Protein AF-A0A945XCT9-F1 (afdb_monomer_lite)

Secondary structure (DSSP, 8-state):
-HHHHHHHHHHHTT--EEEE-TTS-EEEE-HHHHHHHHHHHHH----SS--TT-S--SSTTSS-SSPPPTT---HHHHHHHHHTT--GGGS-----TTGGGGGT-GGGGGG----HHHHHHHHHHT-

Radius of gyration: 21.4 Å; chains: 1; bounding box: 50×25×53 Å

Foldseek 3Di:
DVVVVVLVVCVVVQQVDWDAFPVRDTDGHHPVLVVVLVVQQVPQADPQDPDLQHQADPDPVRGPPDGRGSPHGRLVVLCVCVVVPHDPVVGDDDDDPCRVCCVVDPCCPPNDDDDPVVVVVVVVVVD

pLDDT: mean 90.05, std 8.36, range [52.72, 98.0]

Structure (mmCIF, N/CA/C/O backbone):
data_AF-A0A945XCT9-F1
#
_entry.id   AF-A0A945XCT9-F1
#
loop_
_atom_site.group_PDB
_atom_site.id
_atom_site.type_symbol
_atom_site.label_atom_id
_atom_site.label_alt_id
_atom_site.label_comp_id
_atom_site.label_asym_id
_atom_site.label_entity_id
_atom_site.label_seq_id
_atom_site.pdbx_PDB_ins_code
_atom_site.Cartn_x
_atom_site.Cartn_y
_atom_site.Cartn_z
_atom_site.occupancy
_atom_site.B_iso_or_equiv
_atom_site.auth_seq_id
_atom_site.auth_comp_id
_atom_site.auth_asym_id
_atom_site.auth_atom_id
_atom_site.pdbx_PDB_model_num
ATOM 1 N N . ALA A 1 1 ? -29.061 7.493 21.957 1.00 63.22 1 ALA A N 1
ATOM 2 C CA . ALA A 1 1 ? -29.932 6.297 22.054 1.00 63.22 1 ALA A CA 1
ATOM 3 C C . ALA A 1 1 ? -29.863 5.445 20.784 1.00 63.22 1 ALA A C 1
ATOM 5 O O . ALA A 1 1 ? -29.757 4.234 20.910 1.00 63.22 1 ALA A O 1
ATOM 6 N N . SER A 1 2 ? -29.840 6.056 19.590 1.00 85.00 2 SER A N 1
ATOM 7 C CA . SER A 1 2 ? -29.600 5.384 18.297 1.00 85.00 2 SER A CA 1
ATOM 8 C C . SER A 1 2 ? -28.263 4.639 18.225 1.00 85.00 2 SER A C 1
ATOM 10 O O . SER A 1 2 ? -28.222 3.484 17.817 1.00 85.00 2 SER A O 1
ATOM 12 N N . ASP A 1 3 ? -27.182 5.277 18.675 1.00 88.06 3 ASP A N 1
ATOM 13 C CA . ASP A 1 3 ? -25.821 4.763 18.458 1.00 88.06 3 ASP A CA 1
ATOM 14 C C . ASP A 1 3 ? -25.548 3.492 19.260 1.00 88.06 3 ASP A C 1
ATOM 16 O O . ASP A 1 3 ? -24.817 2.614 18.815 1.00 88.06 3 ASP A O 1
ATOM 20 N N . LYS A 1 4 ? -26.207 3.355 20.417 1.00 91.69 4 LYS A N 1
ATOM 21 C CA . LYS A 1 4 ? -26.168 2.137 21.226 1.00 91.69 4 LYS A CA 1
ATOM 22 C C . LYS A 1 4 ? -26.788 0.957 20.474 1.00 91.69 4 LYS A C 1
ATOM 24 O O . LYS A 1 4 ? -26.164 -0.092 20.403 1.00 91.69 4 LYS A O 1
ATOM 29 N N . ALA A 1 5 ? -27.975 1.140 19.895 1.00 94.56 5 ALA A N 1
ATOM 30 C CA . ALA A 1 5 ? -28.653 0.077 19.155 1.00 94.56 5 ALA A CA 1
ATOM 31 C C . ALA A 1 5 ? -27.853 -0.351 17.912 1.00 94.56 5 ALA A C 1
ATOM 33 O O . ALA A 1 5 ? -27.783 -1.535 17.593 1.00 94.56 5 ALA A O 1
ATOM 34 N N . LEU A 1 6 ? -27.205 0.605 17.235 1.00 92.44 6 LEU A N 1
ATOM 35 C CA . LEU A 1 6 ? -26.290 0.310 16.131 1.00 92.44 6 LEU A CA 1
ATOM 36 C C . LEU A 1 6 ? -25.070 -0.485 16.611 1.00 92.44 6 LEU A C 1
ATOM 38 O O . LEU A 1 6 ? -24.748 -1.507 16.016 1.00 92.44 6 LEU A O 1
ATOM 42 N N . ALA A 1 7 ? -24.419 -0.057 17.695 1.00 92.75 7 ALA A N 1
ATOM 43 C CA . ALA A 1 7 ? -23.275 -0.768 18.263 1.00 92.75 7 ALA A CA 1
ATOM 44 C C . ALA A 1 7 ? -23.638 -2.200 18.695 1.00 92.75 7 ALA A C 1
ATOM 46 O O . ALA A 1 7 ? -22.918 -3.137 18.370 1.00 92.75 7 ALA A O 1
ATOM 47 N N . GLU A 1 8 ? -24.776 -2.390 19.367 1.00 94.75 8 GLU A N 1
ATOM 48 C CA . GLU A 1 8 ? -25.267 -3.717 19.768 1.00 94.75 8 GLU A CA 1
ATOM 49 C C . GLU A 1 8 ? -25.515 -4.625 18.557 1.00 94.75 8 GLU A C 1
ATOM 51 O O . GLU A 1 8 ? -25.183 -5.811 18.602 1.00 94.75 8 GLU A O 1
ATOM 56 N N . LYS A 1 9 ? -26.025 -4.066 17.451 1.00 95.69 9 LYS A N 1
ATOM 57 C CA . LYS A 1 9 ? -26.180 -4.799 16.193 1.00 95.69 9 LYS A CA 1
ATOM 58 C C . LYS A 1 9 ? -24.827 -5.264 15.642 1.00 95.69 9 LYS A C 1
ATOM 60 O O . LYS A 1 9 ? -24.671 -6.456 15.399 1.00 95.69 9 LYS A O 1
ATOM 65 N N . TRP A 1 10 ? -23.841 -4.375 15.509 1.00 95.44 10 TRP A N 1
ATOM 66 C CA . TRP A 1 10 ? -22.501 -4.740 15.024 1.00 95.44 10 TRP A CA 1
ATOM 67 C C . TRP A 1 10 ? -21.839 -5.817 15.893 1.00 95.44 10 TRP A C 1
ATOM 69 O O . TRP A 1 10 ? -21.272 -6.777 15.375 1.00 95.44 10 TRP A O 1
ATOM 79 N N . VAL A 1 11 ? -21.979 -5.709 17.217 1.00 95.38 11 VAL A N 1
ATOM 80 C CA . VAL A 1 11 ? -21.471 -6.719 18.155 1.00 95.38 11 VAL A CA 1
ATOM 81 C C . VAL A 1 11 ? -22.164 -8.068 17.943 1.00 95.38 11 VAL A C 1
ATOM 83 O O . VAL A 1 11 ? -21.489 -9.096 17.938 1.00 95.38 11 VAL A O 1
ATOM 86 N N . SER A 1 12 ? -23.484 -8.086 17.712 1.00 96.06 12 SER A N 1
ATOM 87 C CA . SER A 1 12 ? -24.223 -9.325 17.417 1.00 96.06 12 SER A CA 1
ATOM 88 C C . SER A 1 12 ? -23.817 -9.988 16.094 1.00 96.06 12 SER A C 1
ATOM 90 O O . SER A 1 12 ? -23.942 -11.202 15.958 1.00 96.06 12 SER A O 1
ATOM 92 N N . GLU A 1 13 ? -23.281 -9.211 15.151 1.00 96.69 13 GLU A N 1
ATOM 93 C CA . GLU A 1 13 ? -22.756 -9.679 13.861 1.00 96.69 13 GLU A CA 1
ATOM 94 C C . GLU A 1 13 ? -21.285 -10.146 13.944 1.00 96.69 13 GLU A C 1
ATOM 96 O O . GLU A 1 13 ? -20.724 -10.599 12.949 1.00 96.69 13 GLU A O 1
ATOM 101 N N . GLY A 1 14 ? -20.656 -10.084 15.126 1.00 95.88 14 GLY A N 1
ATOM 102 C CA . GLY A 1 14 ? -19.280 -10.544 15.361 1.00 95.88 14 GLY A CA 1
ATOM 103 C C . GLY A 1 14 ? -18.210 -9.448 15.303 1.00 95.88 14 GLY A C 1
ATOM 104 O O . GLY A 1 14 ? -17.021 -9.744 15.447 1.00 95.88 1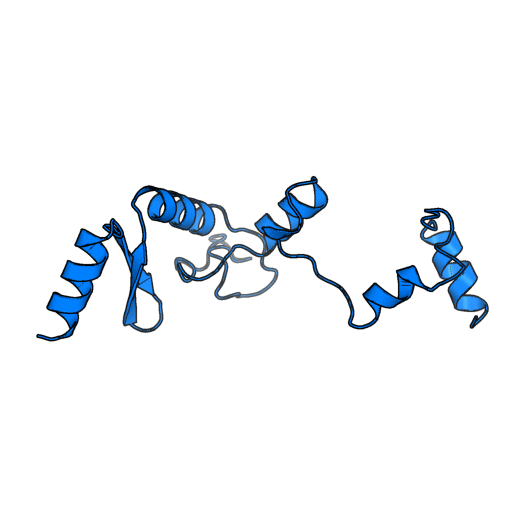4 GLY A O 1
ATOM 105 N N . TYR A 1 15 ? -18.603 -8.181 15.148 1.00 97.44 15 TYR A N 1
ATOM 106 C CA . TYR A 1 15 ? -17.702 -7.029 15.212 1.00 97.44 15 TYR A CA 1
ATOM 107 C C . TYR A 1 15 ? -17.597 -6.518 16.653 1.00 97.44 15 TYR A C 1
ATOM 109 O O . TYR A 1 15 ? -18.212 -5.527 17.046 1.00 97.44 15 TYR A O 1
ATOM 117 N N . THR A 1 16 ? -16.865 -7.262 17.476 1.00 96.44 16 THR A N 1
ATOM 118 C CA . THR A 1 16 ? -16.823 -7.074 18.933 1.00 96.44 16 THR A CA 1
ATOM 119 C C . THR A 1 16 ? -15.894 -5.954 19.392 1.00 96.44 16 THR A C 1
ATOM 121 O O . THR A 1 16 ? -16.080 -5.422 20.487 1.00 96.44 16 THR A O 1
ATOM 124 N N . ASP A 1 17 ? -14.904 -5.588 18.578 1.00 97.06 17 ASP A N 1
ATOM 125 C CA . ASP A 1 17 ? -13.818 -4.700 18.983 1.00 97.06 17 ASP A CA 1
ATOM 126 C C . ASP A 1 17 ? -14.012 -3.298 18.401 1.00 97.06 17 ASP A C 1
ATOM 128 O O . ASP A 1 17 ? -14.022 -3.109 17.185 1.00 97.06 17 ASP A O 1
ATOM 132 N N . GLY A 1 18 ? -14.133 -2.301 19.282 1.00 95.69 18 GLY A N 1
ATOM 133 C CA . GLY A 1 18 ? -14.254 -0.893 18.909 1.00 95.69 18 GLY A CA 1
ATOM 134 C C . GLY A 1 18 ? -12.900 -0.180 18.859 1.00 95.69 18 GLY A C 1
ATOM 135 O O . GLY A 1 18 ? -12.257 -0.004 19.896 1.00 95.69 18 GLY A O 1
ATOM 136 N N . LEU A 1 19 ? -12.487 0.300 17.685 1.00 95.12 19 LEU A N 1
ATOM 137 C CA . LEU A 1 19 ? -11.266 1.091 17.497 1.00 95.12 19 LEU A CA 1
ATOM 138 C C . LEU A 1 19 ? -11.607 2.570 17.287 1.00 95.12 19 LEU A C 1
ATOM 140 O O . LEU A 1 19 ? -12.428 2.916 16.438 1.00 95.12 19 LEU A O 1
ATOM 144 N N . ARG A 1 20 ? -10.970 3.457 18.059 1.00 93.44 20 ARG A N 1
ATOM 145 C CA . ARG A 1 20 ? -11.169 4.912 17.948 1.00 93.44 20 ARG A CA 1
ATOM 146 C C . ARG A 1 20 ? -10.403 5.474 16.756 1.00 93.44 20 ARG A C 1
ATOM 148 O O . ARG A 1 20 ? -9.223 5.171 16.595 1.00 93.44 20 ARG A O 1
ATOM 155 N N . THR A 1 21 ? -11.051 6.336 15.982 1.00 91.88 21 THR A N 1
ATOM 156 C CA . THR A 1 21 ? -10.419 7.075 14.883 1.00 91.88 21 THR A CA 1
ATOM 157 C C . THR A 1 21 ? -10.036 8.497 15.324 1.00 91.88 21 THR A C 1
ATOM 159 O O . THR A 1 21 ? -10.569 8.998 16.321 1.00 91.88 21 THR A O 1
ATOM 162 N N . PRO A 1 22 ? -9.147 9.186 14.585 1.00 87.75 22 PRO A N 1
ATOM 163 C CA . PRO A 1 22 ? -8.828 10.598 14.812 1.00 87.75 22 PRO A CA 1
ATOM 164 C C . PRO A 1 22 ? -10.040 11.541 14.711 1.00 87.75 22 PRO A C 1
ATOM 166 O O . PRO A 1 22 ? -10.070 12.569 15.383 1.00 87.75 22 PRO A O 1
ATOM 169 N N . ASP A 1 23 ? -11.071 11.167 13.949 1.00 88.81 23 ASP A N 1
ATOM 170 C CA . ASP A 1 23 ? -12.270 11.987 13.704 1.00 88.81 23 ASP A CA 1
ATOM 171 C C . ASP A 1 23 ? -13.302 11.923 14.846 1.00 88.81 23 ASP A C 1
ATOM 173 O O . ASP A 1 23 ? -14.474 12.234 14.655 1.00 88.81 23 ASP A O 1
ATOM 177 N N . SER A 1 24 ? -12.898 11.485 16.044 1.00 90.00 24 SER A N 1
ATOM 178 C CA . SER A 1 24 ? -13.799 11.258 17.188 1.00 90.00 24 SER A CA 1
ATOM 179 C C . SER A 1 24 ? -14.923 10.249 16.901 1.00 90.00 24 SER A C 1
ATOM 181 O O . SER A 1 24 ? -15.990 10.306 17.511 1.00 90.00 24 SER A O 1
ATOM 183 N N . THR A 1 25 ? -14.676 9.296 15.995 1.00 92.12 25 THR A N 1
ATOM 184 C CA . THR A 1 25 ? -15.593 8.184 15.692 1.00 92.12 25 THR A CA 1
ATOM 185 C C . THR A 1 25 ? -15.013 6.843 16.149 1.00 92.12 25 THR A C 1
ATOM 187 O O . THR A 1 25 ? -13.857 6.759 16.573 1.00 92.12 25 THR A O 1
ATOM 190 N N . VAL A 1 26 ? -15.822 5.785 16.083 1.00 93.50 26 VAL A N 1
ATOM 191 C CA . VAL A 1 26 ? -15.416 4.410 16.398 1.00 93.50 26 VAL A CA 1
ATOM 192 C C . VAL A 1 26 ? -15.791 3.505 15.232 1.00 93.50 26 VAL A C 1
ATOM 194 O O . VAL A 1 26 ? -16.911 3.585 14.732 1.00 93.50 26 VAL A O 1
ATOM 197 N N . ILE A 1 27 ? -14.867 2.637 14.827 1.00 95.25 27 ILE A N 1
ATOM 198 C CA . ILE A 1 27 ? -15.150 1.514 13.929 1.00 95.25 27 ILE A CA 1
ATOM 199 C C . ILE A 1 27 ? -15.260 0.227 14.746 1.00 95.25 27 ILE A C 1
ATOM 201 O O . ILE A 1 27 ? -14.545 0.072 15.735 1.00 95.25 27 ILE A O 1
ATOM 205 N N . PHE A 1 28 ? -16.133 -0.687 14.329 1.00 96.69 28 PHE A N 1
ATOM 206 C CA . PHE A 1 28 ? -16.265 -2.013 14.928 1.00 96.69 28 PHE A CA 1
ATOM 207 C C . PHE A 1 28 ? -15.678 -3.054 13.979 1.00 96.69 28 PHE A C 1
ATOM 209 O O . PHE A 1 28 ? -16.015 -3.078 12.797 1.00 96.69 28 PHE A O 1
ATOM 216 N N . VAL A 1 29 ? -14.787 -3.896 14.493 1.00 97.50 29 VAL A N 1
ATOM 217 C CA . VAL A 1 29 ? -14.108 -4.956 13.738 1.00 97.50 29 VAL A CA 1
ATOM 218 C C . VAL A 1 29 ? -14.144 -6.273 14.516 1.00 97.50 29 VAL A C 1
ATOM 220 O O . VAL A 1 29 ? -14.478 -6.298 15.702 1.00 97.50 29 VAL A O 1
ATOM 223 N N . SER A 1 30 ? -13.814 -7.386 13.858 1.00 98.00 30 SER A N 1
ATOM 224 C CA . SER A 1 30 ? -13.617 -8.655 14.564 1.00 98.00 30 SER A CA 1
ATOM 225 C C . SER A 1 30 ? -12.379 -8.583 15.466 1.00 98.00 30 SER A C 1
ATOM 227 O O . SER A 1 30 ? -11.443 -7.823 15.203 1.00 98.00 30 SER A O 1
ATOM 229 N N . ALA A 1 31 ? -12.332 -9.419 16.50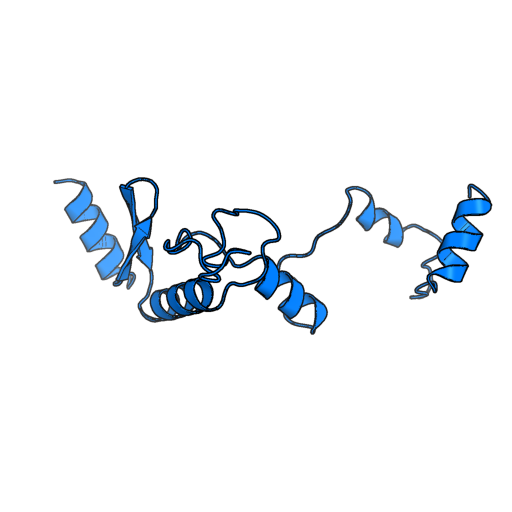3 1.00 96.94 31 ALA A N 1
ATOM 230 C CA . ALA A 1 31 ? -11.170 -9.503 17.391 1.00 96.94 31 ALA A CA 1
ATOM 231 C C . ALA A 1 31 ? -9.869 -9.882 16.653 1.00 96.94 31 ALA A C 1
ATOM 233 O O . ALA A 1 31 ? -8.780 -9.452 17.033 1.00 96.94 31 ALA A O 1
ATOM 234 N N . GLU A 1 32 ? -9.963 -10.681 15.587 1.00 97.44 32 GLU A N 1
ATOM 235 C CA . GLU A 1 32 ? -8.821 -11.022 14.735 1.00 97.44 32 GLU A CA 1
ATOM 236 C C . GLU A 1 32 ? -8.313 -9.794 13.972 1.00 97.44 32 GLU A C 1
ATOM 238 O O . GLU A 1 32 ? -7.135 -9.447 14.071 1.00 97.44 32 GLU A O 1
ATOM 243 N N . LYS A 1 33 ? -9.220 -9.065 13.311 1.00 96.31 33 LYS A N 1
ATOM 244 C CA . LYS A 1 33 ? -8.863 -7.867 12.548 1.00 96.31 33 LYS A CA 1
ATOM 245 C C . LYS A 1 33 ? -8.347 -6.740 13.443 1.00 96.31 33 LYS A C 1
ATOM 247 O O . LYS A 1 33 ? -7.441 -6.013 13.060 1.00 96.31 33 LYS A O 1
ATOM 252 N N . SER A 1 34 ? -8.872 -6.623 14.661 1.00 96.50 34 SER A N 1
ATOM 253 C CA . SER A 1 34 ? -8.376 -5.698 15.688 1.00 96.50 34 SER A CA 1
ATOM 254 C C . SER A 1 34 ? -6.895 -5.930 16.005 1.00 96.50 34 SER A C 1
ATOM 256 O O . SER A 1 34 ? -6.113 -4.978 16.041 1.00 96.50 34 SER A O 1
ATOM 258 N N . LYS A 1 35 ? -6.482 -7.195 16.176 1.00 96.31 35 LYS A N 1
ATOM 259 C CA . LYS A 1 35 ? -5.075 -7.555 16.418 1.00 96.31 35 LYS A CA 1
ATOM 260 C C . LYS A 1 35 ? -4.195 -7.247 15.212 1.00 96.31 35 LYS A C 1
ATOM 262 O O . LYS A 1 35 ? -3.100 -6.722 15.394 1.00 96.31 35 LYS A O 1
ATOM 267 N N . GLU A 1 36 ? -4.678 -7.548 14.010 1.00 94.38 36 GLU A N 1
ATOM 268 C CA . GLU A 1 36 ? -3.983 -7.226 12.761 1.00 94.38 36 GLU A CA 1
ATOM 269 C C . GLU A 1 36 ? -3.754 -5.712 12.627 1.00 94.38 36 GLU A C 1
ATOM 271 O O . GLU A 1 36 ? -2.616 -5.280 12.476 1.00 94.38 36 GLU A O 1
ATOM 276 N N . ILE A 1 37 ? -4.801 -4.894 12.801 1.00 94.06 37 ILE A N 1
ATOM 277 C CA . ILE A 1 37 ? -4.711 -3.427 12.723 1.00 94.06 37 ILE A CA 1
ATOM 278 C C . ILE A 1 37 ? -3.725 -2.880 13.756 1.00 94.06 37 ILE A C 1
ATOM 280 O O . ILE A 1 37 ? -2.906 -2.021 13.439 1.00 94.06 37 ILE A O 1
ATOM 284 N N . GLN A 1 38 ? -3.782 -3.360 15.000 1.00 92.25 38 GLN A N 1
ATOM 285 C CA . GLN A 1 38 ? -2.871 -2.898 16.050 1.00 92.25 38 GLN A CA 1
ATOM 286 C C . GLN A 1 38 ? -1.417 -3.266 15.749 1.00 92.25 38 GLN A C 1
ATOM 288 O O . GLN A 1 38 ? -0.526 -2.451 15.987 1.00 92.25 38 GLN A O 1
ATOM 293 N N . LYS A 1 39 ? -1.179 -4.467 15.207 1.00 91.25 39 LYS A N 1
ATOM 294 C CA . LYS A 1 39 ? 0.147 -4.891 14.758 1.00 91.25 39 LYS A CA 1
ATOM 295 C C . LYS A 1 39 ? 0.651 -3.987 13.635 1.00 91.25 39 LYS A C 1
ATOM 297 O O . LYS A 1 39 ? 1.743 -3.445 13.752 1.00 91.25 39 LYS A O 1
ATOM 302 N N . ASP A 1 40 ? -0.166 -3.742 12.618 1.00 90.12 40 ASP A N 1
ATOM 303 C CA . ASP A 1 40 ? 0.198 -2.881 11.492 1.00 90.12 40 ASP A CA 1
ATOM 304 C C . ASP A 1 40 ? 0.461 -1.434 11.932 1.00 90.12 40 ASP A C 1
ATOM 306 O O . ASP A 1 40 ? 1.437 -0.824 11.507 1.00 90.12 40 ASP A O 1
ATOM 310 N N . GLN A 1 41 ? -0.346 -0.888 12.845 1.00 88.38 41 GLN A N 1
ATOM 311 C CA . GLN A 1 41 ? -0.121 0.438 13.430 1.00 88.38 41 GLN A CA 1
ATOM 312 C C . GLN A 1 41 ? 1.198 0.542 14.197 1.00 88.38 41 GLN A C 1
ATOM 314 O O . GLN A 1 41 ? 1.775 1.629 14.258 1.00 88.38 41 GLN A O 1
ATOM 319 N N . SER A 1 42 ? 1.633 -0.543 14.842 1.00 85.81 42 SER A N 1
ATOM 320 C CA . SER A 1 42 ? 2.891 -0.611 15.588 1.00 85.81 42 SER A CA 1
ATOM 321 C C . SER A 1 42 ? 4.093 -0.794 14.669 1.00 85.81 42 SER A C 1
ATOM 323 O O . SER A 1 42 ? 5.095 -0.108 14.857 1.00 85.81 42 SER A O 1
ATOM 325 N N . ASP A 1 43 ? 3.966 -1.663 13.670 1.00 84.94 43 ASP A N 1
ATOM 326 C CA . ASP A 1 43 ? 5.052 -2.060 12.775 1.00 84.94 43 ASP A CA 1
ATOM 327 C C . ASP A 1 43 ? 5.224 -1.095 11.588 1.00 84.94 43 ASP A C 1
ATOM 329 O O . ASP A 1 43 ? 6.197 -1.204 10.843 1.00 84.94 43 ASP A O 1
ATOM 333 N N . CYS A 1 44 ? 4.301 -0.143 11.384 1.00 82.38 44 CYS A N 1
ATOM 334 C CA . CYS A 1 44 ? 4.362 0.753 10.235 1.00 82.38 44 CYS A CA 1
ATOM 335 C C . CYS A 1 44 ? 5.473 1.802 10.328 1.00 82.38 44 CYS A C 1
ATOM 337 O O . CYS A 1 44 ? 5.327 2.854 10.960 1.00 82.38 44 CYS A O 1
ATOM 339 N N . MET A 1 45 ? 6.537 1.560 9.573 1.00 76.56 45 MET A N 1
ATOM 340 C CA . MET A 1 45 ? 7.702 2.428 9.462 1.00 76.56 45 MET A CA 1
ATOM 341 C C . MET A 1 45 ? 7.690 3.227 8.143 1.00 76.56 45 MET A C 1
ATOM 343 O O . MET A 1 45 ? 6.836 3.045 7.275 1.00 76.56 45 MET A O 1
ATOM 347 N N . GLY A 1 46 ? 8.644 4.150 7.993 1.00 69.50 46 GLY A N 1
ATOM 348 C CA . GLY A 1 46 ? 9.165 4.533 6.674 1.00 69.50 46 GLY A CA 1
ATOM 349 C C . GLY A 1 46 ? 8.361 5.509 5.817 1.00 69.50 46 GLY A C 1
ATOM 350 O O . GLY A 1 46 ? 8.716 5.695 4.653 1.00 69.50 46 GLY A O 1
ATOM 351 N N . CYS A 1 47 ? 7.342 6.198 6.341 1.00 67.50 47 CYS A N 1
ATOM 352 C CA . CYS A 1 47 ? 6.823 7.346 5.599 1.00 67.50 47 CYS A CA 1
ATOM 353 C C . CYS A 1 47 ? 7.818 8.518 5.695 1.00 67.50 47 CYS A C 1
ATOM 355 O O . CYS A 1 47 ? 8.101 9.018 6.782 1.00 67.50 47 CYS A O 1
ATOM 357 N N . LEU A 1 48 ? 8.375 8.930 4.549 1.00 57.06 48 LEU A N 1
ATOM 358 C CA . LEU A 1 48 ? 9.476 9.905 4.432 1.00 57.06 48 LEU A CA 1
ATOM 359 C C . LEU A 1 48 ? 9.131 11.325 4.923 1.00 57.06 48 LEU A C 1
ATOM 361 O O . LEU A 1 48 ? 10.009 12.175 5.041 1.00 57.06 48 LEU A O 1
ATOM 365 N N . SER A 1 49 ? 7.868 11.599 5.225 1.00 52.72 49 SER A N 1
ATOM 366 C CA . SER A 1 49 ? 7.407 12.843 5.839 1.00 52.72 49 SER A CA 1
ATOM 367 C C . SER A 1 49 ? 6.225 12.539 6.756 1.00 52.72 49 SER A C 1
ATOM 369 O O . SER A 1 49 ? 5.677 11.446 6.671 1.00 52.72 49 SER A O 1
ATOM 371 N N . GLN A 1 50 ? 5.878 13.478 7.648 1.00 60.38 50 GLN A N 1
ATOM 372 C CA . GLN A 1 50 ? 4.858 13.426 8.718 1.00 60.38 50 GLN A CA 1
ATOM 373 C C . GLN A 1 50 ? 3.472 12.914 8.274 1.00 60.38 50 GLN A C 1
ATOM 375 O O . GLN A 1 50 ? 2.472 13.635 8.258 1.00 60.38 50 GLN A O 1
ATOM 380 N N . CYS A 1 51 ? 3.407 11.655 7.888 1.00 69.31 51 CYS A N 1
ATOM 381 C CA . CYS A 1 51 ? 2.242 11.057 7.300 1.00 69.31 51 CYS A CA 1
ATOM 382 C C . CYS A 1 51 ? 1.303 10.616 8.409 1.00 69.31 51 CYS A C 1
ATOM 384 O O . CYS A 1 51 ? 1.725 10.010 9.392 1.00 69.31 51 CYS A O 1
ATOM 386 N N . GLN A 1 52 ? 0.012 10.868 8.218 1.00 75.31 52 GLN A N 1
ATOM 387 C CA . GLN A 1 52 ? -1.034 10.422 9.142 1.00 75.31 52 GLN A CA 1
ATOM 388 C C . GLN A 1 52 ? -1.142 8.885 9.221 1.00 75.31 52 GLN A C 1
ATOM 390 O O . GLN A 1 52 ? -1.852 8.361 10.076 1.00 75.31 52 GLN A O 1
ATOM 395 N N . PHE A 1 53 ? -0.433 8.166 8.344 1.00 78.62 53 PHE A N 1
ATOM 396 C CA . PHE A 1 53 ? -0.454 6.710 8.230 1.00 78.62 53 PHE A CA 1
ATOM 397 C C . PHE A 1 53 ? 0.713 6.010 8.946 1.00 78.62 53 PHE A C 1
ATOM 399 O O . PHE A 1 53 ? 0.798 4.790 8.886 1.00 78.62 53 PHE A O 1
ATOM 406 N N . SER A 1 54 ? 1.618 6.736 9.617 1.00 81.00 54 SER A N 1
ATOM 407 C CA . SER A 1 54 ? 2.760 6.126 10.316 1.00 81.00 54 SER A CA 1
ATOM 408 C C . SER A 1 54 ? 2.940 6.663 11.737 1.00 81.00 54 SER A C 1
ATOM 410 O O . SER A 1 54 ? 2.698 7.835 12.033 1.00 81.00 54 SER A O 1
ATOM 412 N N . ASN A 1 55 ? 3.360 5.771 12.637 1.00 83.19 55 ASN A N 1
ATOM 413 C CA . ASN A 1 55 ? 3.763 6.122 13.997 1.00 83.19 55 ASN A CA 1
ATOM 414 C C . ASN A 1 55 ? 5.233 6.587 14.063 1.00 83.19 55 ASN A C 1
ATOM 416 O O . ASN A 1 55 ? 5.683 7.036 15.121 1.00 83.19 55 ASN A O 1
ATOM 420 N N . TRP A 1 56 ? 5.969 6.476 12.953 1.00 84.19 56 TRP A N 1
ATOM 421 C CA . TRP A 1 56 ? 7.394 6.747 12.848 1.00 84.19 56 TRP A CA 1
ATOM 422 C C . TRP A 1 56 ? 7.654 8.175 12.370 1.00 84.19 56 TRP A C 1
ATOM 424 O O . TRP A 1 56 ? 6.915 8.731 11.556 1.00 84.19 56 TRP A O 1
ATOM 434 N N . ALA A 1 57 ? 8.732 8.775 12.868 1.00 82.75 57 ALA A N 1
ATOM 435 C CA . ALA A 1 57 ? 9.212 10.072 12.411 1.00 82.75 57 ALA A CA 1
ATOM 436 C C . ALA A 1 57 ? 10.740 10.128 12.459 1.00 82.75 57 ALA A C 1
ATOM 438 O O . ALA A 1 57 ? 11.354 9.575 13.369 1.00 82.75 57 ALA A O 1
ATOM 439 N N . GLN A 1 58 ? 11.351 10.869 11.532 1.00 83.00 58 GLN A N 1
ATOM 440 C CA . GLN A 1 58 ? 12.787 11.152 11.552 1.00 83.00 58 GLN A CA 1
ATOM 441 C C . GLN A 1 58 ? 13.113 12.250 12.586 1.00 83.00 58 GLN A C 1
ATOM 443 O O . GLN A 1 58 ? 13.392 13.395 12.241 1.00 83.00 58 GLN A O 1
ATOM 448 N N . ASN A 1 59 ? 13.025 11.911 13.871 1.00 84.06 59 ASN A N 1
ATOM 449 C CA . ASN A 1 59 ? 13.396 12.762 15.005 1.00 84.06 59 ASN A CA 1
ATOM 450 C C . ASN A 1 59 ? 14.173 11.945 16.056 1.00 84.06 59 ASN A C 1
ATOM 452 O O . ASN A 1 59 ? 14.328 10.734 15.907 1.00 84.06 59 ASN A O 1
ATOM 456 N N . GLU A 1 60 ? 14.646 12.590 17.126 1.00 88.12 60 GLU A N 1
ATOM 457 C CA . GLU A 1 60 ? 15.413 11.923 18.197 1.00 88.12 60 GLU A CA 1
ATOM 458 C C . GLU A 1 60 ? 14.652 10.769 18.871 1.00 88.12 60 GLU A C 1
ATOM 460 O O . GLU A 1 60 ? 15.266 9.813 19.335 1.00 88.12 60 GLU A O 1
ATOM 465 N N . ALA A 1 61 ? 13.318 10.835 18.903 1.00 87.81 61 ALA A N 1
ATOM 466 C CA . ALA A 1 61 ? 12.464 9.817 19.507 1.00 87.81 61 ALA A CA 1
ATOM 467 C C . ALA A 1 61 ? 12.065 8.690 18.533 1.00 87.81 61 ALA A C 1
ATOM 469 O O . ALA A 1 61 ? 11.431 7.725 18.955 1.00 87.81 61 ALA A O 1
ATOM 470 N N . ALA A 1 62 ? 12.390 8.816 17.241 1.00 84.12 62 ALA A N 1
ATOM 471 C CA . ALA A 1 62 ? 11.971 7.921 16.161 1.00 84.12 62 ALA A CA 1
ATOM 472 C C . ALA A 1 62 ? 10.444 7.672 16.080 1.00 84.12 62 ALA A C 1
ATOM 474 O O . ALA A 1 62 ? 10.002 6.642 15.573 1.00 84.12 62 ALA A O 1
ATOM 475 N N . THR A 1 63 ? 9.616 8.600 16.578 1.00 84.31 63 THR A N 1
ATOM 476 C CA . THR A 1 63 ? 8.152 8.439 16.633 1.00 84.31 63 THR A CA 1
ATOM 477 C C . THR A 1 63 ? 7.396 9.766 16.541 1.00 84.31 63 THR A C 1
ATOM 479 O O . THR A 1 63 ? 7.896 10.822 16.936 1.00 84.31 63 THR A O 1
ATOM 482 N N . THR A 1 64 ? 6.156 9.715 16.044 1.00 83.19 64 THR A N 1
ATOM 483 C CA . THR A 1 64 ? 5.179 10.817 16.089 1.00 83.19 64 THR A CA 1
ATOM 484 C C . THR A 1 64 ? 4.457 10.920 17.439 1.00 83.19 64 THR A C 1
ATOM 486 O O . THR A 1 64 ? 3.761 11.907 17.685 1.00 83.19 64 THR A O 1
ATOM 489 N N . GLY A 1 65 ? 4.576 9.906 18.310 1.00 85.62 65 GLY A N 1
ATOM 490 C CA . GLY A 1 65 ? 3.849 9.819 19.582 1.00 85.62 65 GLY A CA 1
ATOM 491 C C . GLY A 1 65 ? 2.342 9.566 19.433 1.00 85.62 65 GLY A C 1
ATOM 492 O O . GLY A 1 65 ? 1.606 9.624 20.418 1.00 85.62 65 GLY A O 1
ATOM 493 N N . ARG A 1 66 ? 1.860 9.297 18.213 1.00 83.56 66 ARG A N 1
ATOM 494 C CA . ARG A 1 66 ? 0.449 9.037 17.901 1.00 83.56 66 ARG A CA 1
ATOM 495 C C . ARG A 1 66 ? 0.321 7.705 17.174 1.00 83.56 66 ARG A C 1
ATOM 497 O O . ARG A 1 66 ? 1.175 7.346 16.369 1.00 83.56 66 ARG A O 1
ATOM 504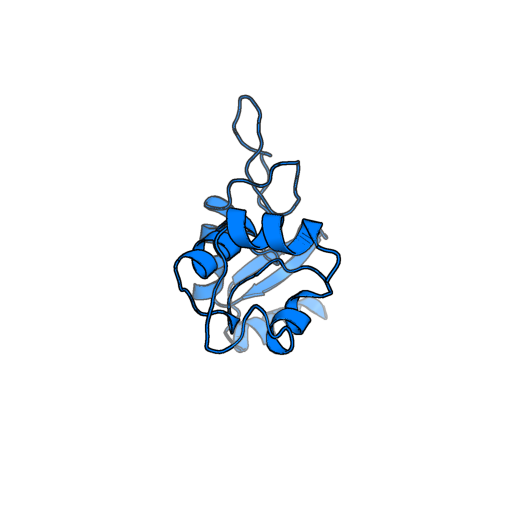 N N . ARG A 1 67 ? -0.767 6.979 17.441 1.00 84.00 67 AR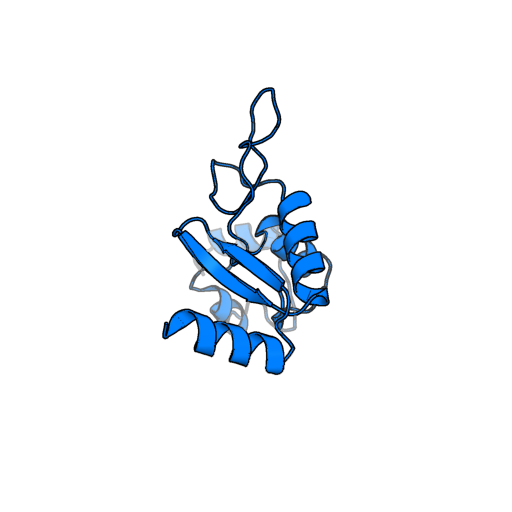G A N 1
ATOM 505 C CA . ARG A 1 67 ? -1.133 5.818 16.622 1.00 84.00 67 ARG A CA 1
ATOM 506 C C . ARG A 1 67 ? -1.762 6.309 15.309 1.00 84.00 67 ARG A C 1
ATOM 508 O O . ARG A 1 67 ? -2.569 7.239 15.378 1.00 84.00 67 ARG A O 1
ATOM 515 N N . PRO A 1 68 ? -1.423 5.705 14.157 1.00 87.38 68 PRO A N 1
ATOM 516 C CA . PRO A 1 68 ? -2.090 5.968 12.887 1.00 87.38 68 PRO A CA 1
ATOM 517 C C . PRO A 1 68 ? -3.590 5.704 12.977 1.00 87.38 68 PRO A C 1
ATOM 519 O O . PRO A 1 68 ? -4.054 4.996 13.869 1.00 87.38 68 PRO A O 1
ATOM 522 N N . ASP A 1 69 ? -4.360 6.233 12.034 1.00 91.12 69 ASP A N 1
ATOM 523 C CA . ASP A 1 69 ? -5.784 5.912 11.936 1.00 91.12 69 ASP A CA 1
ATOM 524 C C . ASP A 1 69 ? -5.984 4.391 11.756 1.00 91.12 69 ASP A C 1
ATOM 526 O O . ASP A 1 69 ? -5.367 3.817 10.858 1.00 91.12 69 ASP A O 1
ATOM 530 N N . PRO A 1 70 ? -6.827 3.702 12.552 1.00 92.25 70 PRO A N 1
ATOM 531 C CA . PRO A 1 70 ? -7.078 2.265 12.381 1.00 92.25 70 PRO A CA 1
ATOM 532 C C . PRO A 1 70 ? -7.745 1.902 11.044 1.00 92.25 70 PRO A C 1
ATOM 534 O O . PRO A 1 70 ? -7.835 0.726 10.710 1.00 92.25 70 PRO A O 1
ATOM 537 N N . ARG A 1 71 ? -8.229 2.894 10.286 1.00 91.50 71 ARG A N 1
ATOM 538 C CA . ARG A 1 71 ? -8.760 2.734 8.923 1.00 91.50 71 ARG A CA 1
ATOM 539 C C . ARG A 1 71 ? -7.677 2.822 7.845 1.00 91.50 71 ARG A C 1
ATOM 541 O O . ARG A 1 71 ? -7.976 2.624 6.672 1.00 91.50 71 ARG A O 1
ATOM 548 N N . SER A 1 72 ? -6.455 3.190 8.220 1.00 86.88 72 SER A N 1
ATOM 549 C CA . SER A 1 72 ? -5.328 3.284 7.296 1.00 86.88 72 SER A CA 1
ATOM 550 C C . SER A 1 72 ? -4.548 1.977 7.233 1.00 86.88 72 SER A C 1
ATOM 552 O O . SER A 1 72 ? -4.541 1.195 8.181 1.00 86.88 72 SER A O 1
ATOM 554 N N . TYR A 1 73 ? -3.882 1.757 6.104 1.00 83.31 73 TYR A N 1
ATOM 555 C CA . TYR A 1 73 ? -2.909 0.689 5.923 1.00 83.31 73 TYR A CA 1
ATOM 556 C C . TYR A 1 73 ? -1.504 1.287 5.868 1.00 83.31 73 TYR A C 1
ATOM 558 O O . TYR A 1 73 ? -1.309 2.453 5.504 1.00 83.31 73 TYR A O 1
ATOM 566 N N . CYS A 1 74 ? -0.506 0.478 6.209 1.00 87.25 74 CYS A N 1
ATOM 567 C CA . CYS A 1 74 ? 0.874 0.908 6.102 1.00 87.25 74 CYS A CA 1
ATOM 568 C C . CYS A 1 74 ? 1.358 0.829 4.651 1.00 87.25 74 CYS A C 1
ATOM 570 O O . CYS A 1 74 ? 1.642 -0.257 4.152 1.00 87.25 74 CYS A O 1
ATOM 572 N N . ILE A 1 75 ? 1.514 1.983 3.995 1.00 87.44 75 ILE A N 1
ATOM 573 C CA . ILE A 1 75 ? 1.982 2.064 2.600 1.00 87.44 75 ILE A CA 1
ATOM 574 C C . ILE A 1 75 ? 3.307 1.310 2.408 1.00 87.44 75 ILE A C 1
ATOM 576 O O . ILE A 1 75 ? 3.434 0.540 1.459 1.00 87.44 75 ILE A O 1
ATOM 580 N N . GLN A 1 76 ? 4.281 1.480 3.314 1.00 87.00 76 GLN A N 1
ATOM 581 C CA . GLN A 1 76 ? 5.573 0.795 3.198 1.00 87.00 76 GLN A CA 1
ATOM 582 C C . GLN A 1 76 ? 5.409 -0.728 3.218 1.00 87.00 76 GLN A C 1
ATOM 584 O O . GLN A 1 76 ? 5.962 -1.384 2.341 1.00 87.00 76 GLN A O 1
ATOM 589 N N . LYS A 1 77 ? 4.655 -1.270 4.186 1.00 89.06 77 LYS A N 1
ATOM 590 C CA . LYS A 1 77 ? 4.375 -2.711 4.289 1.00 89.06 77 LYS A CA 1
ATOM 591 C C . LYS A 1 77 ? 3.810 -3.220 2.970 1.00 89.06 77 LYS A C 1
ATOM 593 O O . LYS A 1 77 ? 4.408 -4.079 2.345 1.00 89.06 77 LYS A O 1
ATOM 598 N N . THR A 1 78 ? 2.745 -2.586 2.485 1.00 91.56 78 THR A N 1
ATOM 599 C CA . THR A 1 78 ? 2.070 -3.037 1.264 1.00 91.56 78 THR A CA 1
ATOM 600 C C . THR A 1 78 ? 2.962 -2.984 0.017 1.00 91.56 78 THR A C 1
ATOM 602 O O . THR A 1 78 ? 2.905 -3.871 -0.829 1.00 91.56 78 THR A O 1
ATOM 605 N N . LEU A 1 79 ? 3.841 -1.975 -0.080 1.00 92.00 79 LEU A N 1
ATOM 606 C CA . LEU A 1 79 ? 4.825 -1.871 -1.162 1.00 92.00 79 LEU A CA 1
ATOM 607 C C . LEU A 1 79 ? 5.941 -2.921 -1.045 1.00 92.00 79 LEU A C 1
ATOM 609 O O . LEU A 1 79 ? 6.499 -3.323 -2.061 1.00 92.00 79 LEU A O 1
ATOM 613 N N . GLN A 1 80 ? 6.305 -3.337 0.169 1.00 91.31 80 GLN A N 1
ATOM 614 C CA . GLN A 1 80 ? 7.292 -4.396 0.386 1.00 91.31 80 GLN A CA 1
ATOM 615 C C . GLN A 1 80 ? 6.691 -5.767 0.075 1.00 91.31 80 GLN A C 1
ATOM 617 O O . GLN A 1 80 ? 7.269 -6.506 -0.719 1.00 91.31 80 GLN A O 1
ATOM 622 N N . ASP A 1 81 ? 5.517 -6.055 0.627 1.00 93.62 81 ASP A N 1
ATOM 623 C CA . ASP A 1 81 ? 4.754 -7.288 0.427 1.00 93.62 81 ASP A CA 1
ATOM 624 C C . ASP A 1 81 ? 4.592 -7.591 -1.076 1.00 93.62 81 ASP A C 1
ATOM 626 O O . ASP A 1 81 ? 5.005 -8.646 -1.567 1.00 93.62 81 ASP A O 1
ATOM 630 N N . ILE A 1 82 ? 4.107 -6.617 -1.861 1.00 95.50 82 ILE A N 1
ATOM 631 C CA . ILE A 1 82 ? 3.876 -6.820 -3.300 1.00 95.50 82 ILE A CA 1
ATOM 632 C C . ILE A 1 82 ? 5.165 -7.038 -4.104 1.00 95.50 82 ILE A C 1
ATOM 634 O O . ILE A 1 82 ? 5.178 -7.809 -5.062 1.00 95.50 82 ILE A O 1
ATOM 638 N N . VAL A 1 83 ? 6.270 -6.390 -3.719 1.00 93.50 83 VAL A N 1
ATOM 639 C CA . VAL A 1 83 ? 7.580 -6.578 -4.370 1.00 93.50 83 VAL A CA 1
ATOM 640 C C . VAL A 1 83 ? 8.167 -7.954 -4.037 1.00 93.50 83 VAL A C 1
ATOM 642 O O . VAL A 1 83 ? 8.942 -8.498 -4.825 1.00 93.50 83 VAL A O 1
ATOM 645 N N . HIS A 1 84 ? 7.775 -8.543 -2.906 1.00 95.19 84 HIS A N 1
ATOM 646 C CA . HIS A 1 84 ? 8.180 -9.883 -2.483 1.00 95.19 84 HIS A CA 1
ATOM 647 C C . HIS A 1 84 ? 7.237 -11.005 -2.946 1.00 95.19 84 HIS A C 1
ATOM 649 O O . HIS A 1 84 ? 7.521 -12.173 -2.682 1.00 95.19 84 HIS A O 1
ATOM 655 N N . GLY A 1 85 ? 6.199 -10.678 -3.721 1.00 94.31 85 GLY A N 1
ATOM 656 C CA . GLY A 1 85 ? 5.338 -11.654 -4.390 1.00 94.31 85 GLY A CA 1
ATOM 657 C C . GLY A 1 85 ? 4.038 -11.979 -3.659 1.00 94.31 85 GLY A C 1
ATOM 658 O O . GLY A 1 85 ? 3.385 -12.957 -4.027 1.00 94.31 85 GLY A O 1
ATOM 659 N N . ASP A 1 86 ? 3.648 -11.181 -2.663 1.00 96.38 86 ASP A N 1
ATOM 660 C CA . ASP A 1 86 ? 2.322 -11.301 -2.057 1.00 96.38 86 ASP A CA 1
ATOM 661 C C . ASP A 1 86 ? 1.201 -10.965 -3.066 1.00 96.38 86 ASP A C 1
ATOM 663 O O . ASP A 1 86 ? 1.448 -10.295 -4.079 1.00 96.38 86 ASP A O 1
ATOM 667 N N . PRO A 1 87 ? -0.042 -11.438 -2.831 1.00 96.62 87 PRO A N 1
ATOM 668 C CA . PRO A 1 87 ? -1.147 -11.276 -3.771 1.00 96.62 87 PRO A CA 1
ATOM 669 C C . PRO A 1 87 ? -1.400 -9.817 -4.165 1.00 96.62 87 PRO A C 1
ATOM 671 O O . PRO A 1 87 ? -1.638 -8.958 -3.322 1.00 96.62 87 PRO A O 1
ATOM 674 N N . VAL A 1 88 ? -1.410 -9.545 -5.471 1.00 94.94 88 VAL A N 1
ATOM 675 C CA . VAL A 1 88 ? -1.576 -8.183 -6.010 1.00 94.94 88 VAL A CA 1
ATOM 676 C C . VAL A 1 88 ? -2.935 -7.556 -5.688 1.00 94.94 88 VAL A C 1
ATOM 678 O O . VAL A 1 88 ? -3.026 -6.334 -5.624 1.00 94.94 88 VAL A O 1
ATOM 681 N N . ASP A 1 89 ? -3.967 -8.374 -5.466 1.00 94.62 89 ASP A N 1
ATOM 682 C CA . ASP A 1 89 ? -5.327 -7.910 -5.158 1.00 94.62 89 ASP A CA 1
ATOM 683 C C . ASP A 1 89 ? -5.453 -7.359 -3.726 1.00 94.62 89 ASP A C 1
ATOM 685 O O . ASP A 1 89 ? -6.361 -6.577 -3.445 1.00 94.62 89 ASP A O 1
ATOM 689 N N . ASP A 1 90 ? -4.518 -7.721 -2.842 1.00 92.62 90 ASP A N 1
ATOM 690 C CA . ASP A 1 90 ? -4.527 -7.349 -1.424 1.00 92.62 90 ASP A CA 1
ATOM 691 C C . ASP A 1 90 ? -3.494 -6.258 -1.088 1.00 92.62 90 ASP A C 1
ATOM 693 O O . ASP A 1 90 ? -3.370 -5.854 0.070 1.00 92.62 90 ASP A O 1
ATOM 697 N N . GLN A 1 91 ? -2.740 -5.773 -2.083 1.00 93.94 91 GLN A N 1
ATOM 698 C CA . GLN A 1 91 ? -1.584 -4.902 -1.874 1.00 93.94 91 GLN A CA 1
ATOM 699 C C . GLN A 1 91 ? -1.614 -3.629 -2.725 1.00 93.94 91 GLN A C 1
ATOM 701 O O . GLN A 1 91 ? -2.306 -3.511 -3.736 1.00 93.94 91 GLN A O 1
ATOM 706 N N . LEU A 1 92 ? -0.828 -2.636 -2.306 1.00 91.19 92 LEU A N 1
ATOM 707 C CA . LEU A 1 92 ? -0.694 -1.356 -2.994 1.00 91.19 92 LEU A CA 1
ATOM 708 C C . LEU A 1 92 ? 0.495 -1.388 -3.959 1.00 91.19 92 LEU A C 1
ATOM 710 O O . LEU A 1 92 ? 1.628 -1.618 -3.545 1.00 91.19 92 LEU A O 1
ATOM 714 N N . MET A 1 93 ? 0.256 -1.028 -5.221 1.00 92.31 93 MET A N 1
ATOM 715 C CA . MET A 1 93 ? 1.298 -0.798 -6.223 1.00 92.31 93 MET A CA 1
ATOM 716 C C . MET A 1 93 ? 1.208 0.624 -6.765 1.00 92.31 93 MET A C 1
ATOM 718 O O . MET A 1 93 ? 0.158 1.048 -7.249 1.00 92.31 93 MET A O 1
ATOM 722 N N . PHE A 1 94 ? 2.311 1.367 -6.735 1.00 91.06 94 PHE A N 1
ATOM 723 C CA . PHE A 1 94 ? 2.363 2.665 -7.401 1.00 91.06 94 PHE A CA 1
ATOM 724 C C . PHE A 1 94 ? 2.704 2.511 -8.877 1.00 91.06 94 PHE A C 1
ATOM 726 O O . PHE A 1 94 ? 3.703 1.896 -9.241 1.00 91.06 94 PHE A O 1
ATOM 733 N N . ALA A 1 95 ? 1.886 3.129 -9.723 1.00 94.12 95 ALA A N 1
ATOM 734 C CA . ALA A 1 95 ? 2.083 3.153 -11.159 1.00 94.12 95 ALA A CA 1
ATOM 735 C C . ALA A 1 95 ? 1.686 4.518 -11.730 1.00 94.12 95 ALA A C 1
ATOM 737 O O . AL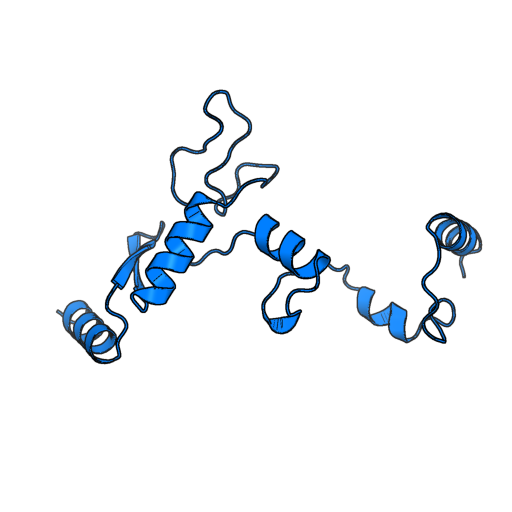A A 1 95 ? 0.758 5.174 -11.252 1.00 94.12 95 ALA A O 1
ATOM 738 N N . GLY A 1 96 ? 2.394 4.951 -12.774 1.00 94.69 96 GLY A N 1
ATOM 739 C CA . GLY A 1 96 ? 2.007 6.135 -13.536 1.00 94.69 96 GLY A CA 1
ATOM 740 C C . GLY A 1 96 ? 0.747 5.882 -14.368 1.00 94.69 96 GLY A C 1
ATOM 741 O O . GLY A 1 96 ? 0.443 4.746 -14.727 1.00 94.69 96 GLY A O 1
ATOM 742 N N . HIS A 1 97 ? 0.050 6.955 -14.753 1.00 96.56 97 HIS A N 1
ATOM 743 C CA . HIS A 1 97 ? -1.201 6.879 -15.522 1.00 96.56 97 HIS A CA 1
ATOM 744 C C . HIS A 1 97 ? -1.094 6.039 -16.810 1.00 96.56 97 HIS A C 1
ATOM 746 O O . HIS A 1 97 ? -2.052 5.392 -17.208 1.00 96.56 97 HIS A O 1
ATOM 752 N N . ASN A 1 98 ? 0.079 6.022 -17.448 1.00 94.94 98 ASN A N 1
ATOM 753 C CA . ASN A 1 98 ? 0.325 5.302 -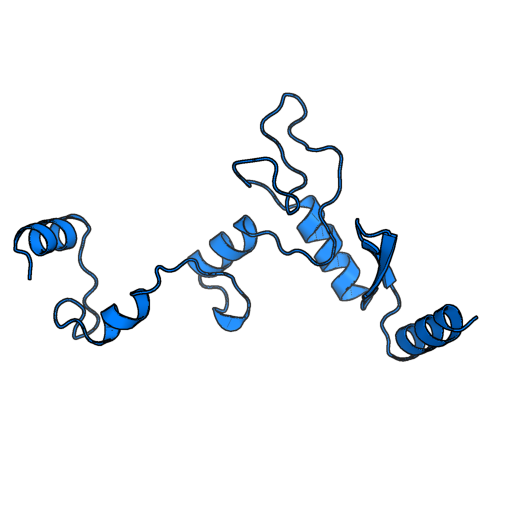18.698 1.00 94.94 98 ASN A CA 1
ATOM 754 C C . ASN A 1 98 ? 0.839 3.863 -18.510 1.00 94.94 98 ASN A C 1
ATOM 756 O O . ASN A 1 98 ? 1.169 3.234 -19.508 1.00 94.94 98 ASN A O 1
ATOM 760 N N . ALA A 1 99 ? 0.927 3.323 -17.289 1.00 94.38 99 ALA A N 1
ATOM 761 C CA . ALA A 1 99 ? 1.543 2.010 -17.054 1.00 94.38 99 ALA A CA 1
ATOM 762 C C . ALA A 1 99 ? 0.886 0.871 -17.853 1.00 94.38 99 ALA A C 1
ATOM 764 O O . ALA A 1 99 ? 1.571 -0.019 -18.346 1.00 94.38 99 ALA A O 1
ATOM 765 N N . PHE A 1 100 ? -0.432 0.935 -18.061 1.00 93.44 100 PHE A N 1
ATOM 766 C CA . PHE A 1 100 ? -1.158 -0.059 -18.856 1.00 93.44 100 PHE A CA 1
ATOM 767 C C . PHE A 1 100 ? -0.705 -0.115 -20.325 1.00 93.44 100 PHE A C 1
ATOM 769 O O . PHE A 1 100 ? -0.879 -1.144 -20.973 1.00 93.44 100 PHE A O 1
ATOM 776 N N . LYS A 1 101 ? -0.099 0.961 -20.848 1.00 93.31 101 LYS A N 1
ATOM 777 C CA . LYS A 1 101 ? 0.367 1.035 -22.239 1.00 93.31 101 LYS A CA 1
ATOM 778 C C . LYS A 1 101 ? 1.564 0.129 -22.517 1.00 93.31 101 LYS A C 1
ATOM 780 O O . LYS A 1 101 ? 1.771 -0.214 -23.673 1.00 93.31 101 LYS A O 1
ATOM 785 N N . PHE A 1 102 ? 2.299 -0.320 -21.493 1.00 92.19 102 PHE A N 1
ATOM 786 C CA . PHE A 1 102 ? 3.385 -1.292 -21.680 1.00 92.19 102 PHE A CA 1
ATOM 787 C C . PHE A 1 102 ? 2.903 -2.613 -22.285 1.00 92.19 102 PHE A C 1
ATOM 789 O O . PHE A 1 102 ? 3.679 -3.305 -22.929 1.00 92.19 102 PHE A O 1
ATOM 796 N N . LYS A 1 103 ? 1.617 -2.954 -22.128 1.00 92.38 103 LYS A N 1
ATOM 797 C CA . LYS A 1 103 ? 1.027 -4.129 -22.776 1.00 92.38 103 LYS A CA 1
ATOM 798 C C . LYS A 1 103 ? 1.039 -4.033 -24.306 1.00 92.38 103 LYS A C 1
ATOM 800 O O . LYS A 1 103 ? 1.186 -5.055 -24.970 1.00 92.38 103 LYS A O 1
ATOM 805 N N . ASP A 1 104 ? 0.848 -2.829 -24.839 1.00 93.31 104 ASP A N 1
ATOM 806 C CA . ASP A 1 104 ? 0.706 -2.581 -26.276 1.00 93.31 104 ASP A CA 1
ATOM 807 C C . ASP A 1 104 ? 2.022 -2.114 -26.919 1.00 93.31 104 ASP A C 1
ATOM 809 O O . ASP A 1 104 ? 2.109 -2.001 -28.140 1.00 93.31 104 ASP A O 1
ATOM 813 N N . ASP A 1 105 ? 3.044 -1.841 -26.106 1.00 93.38 105 ASP A N 1
ATOM 814 C CA . ASP A 1 105 ? 4.358 -1.406 -26.560 1.00 93.38 105 ASP A CA 1
ATOM 815 C C . ASP A 1 105 ? 5.139 -2.598 -27.156 1.00 93.38 105 ASP A C 1
ATOM 817 O O . ASP A 1 105 ? 5.461 -3.549 -26.431 1.00 93.38 105 ASP A O 1
ATOM 821 N N . PRO A 1 106 ? 5.489 -2.571 -28.462 1.00 94.06 106 PRO A N 1
ATOM 822 C CA . PRO A 1 106 ? 6.263 -3.636 -29.098 1.00 94.06 106 PRO A CA 1
ATOM 823 C C . PRO A 1 106 ? 7.602 -3.916 -28.410 1.00 94.06 106 PRO A C 1
ATOM 825 O O . PRO A 1 106 ? 8.101 -5.043 -28.492 1.00 94.06 106 PRO A O 1
ATOM 828 N N . PHE A 1 107 ? 8.170 -2.925 -27.714 1.00 94.88 107 PHE A N 1
ATOM 829 C CA . PHE A 1 107 ? 9.413 -3.073 -26.970 1.00 94.88 107 PHE A CA 1
ATOM 830 C C . PHE A 1 107 ? 9.285 -4.093 -25.837 1.00 94.88 107 PHE A C 1
ATOM 832 O O . PHE A 1 107 ? 10.241 -4.809 -25.589 1.00 94.88 107 PHE A O 1
ATOM 839 N N . TYR A 1 108 ? 8.106 -4.244 -25.223 1.00 95.00 108 TYR A N 1
ATOM 840 C CA . TYR A 1 108 ? 7.842 -5.195 -24.130 1.00 95.00 108 TYR A CA 1
ATOM 841 C C . TYR A 1 108 ? 7.233 -6.528 -24.620 1.00 95.00 108 TYR A C 1
ATOM 843 O O . TYR A 1 108 ? 6.721 -7.333 -23.834 1.00 95.00 108 TYR A O 1
ATOM 851 N N . SER A 1 109 ? 7.257 -6.784 -25.933 1.00 93.81 109 SER A N 1
ATOM 852 C CA . SER A 1 109 ? 6.661 -7.987 -26.526 1.00 93.81 109 SER A CA 1
ATOM 853 C C . SER A 1 109 ? 7.360 -9.282 -26.087 1.00 93.81 109 SER A C 1
ATOM 855 O O . SER A 1 109 ? 8.529 -9.301 -25.705 1.00 93.81 109 SER A O 1
ATOM 857 N N . ASN A 1 110 ? 6.630 -10.402 -26.138 1.00 93.31 110 ASN A N 1
ATOM 858 C CA . ASN A 1 110 ? 7.132 -11.739 -25.781 1.00 93.31 110 ASN A CA 1
ATOM 859 C C . ASN A 1 110 ? 7.687 -11.861 -24.347 1.00 93.31 110 ASN A C 1
ATOM 861 O O . ASN A 1 110 ? 8.509 -12.734 -24.074 1.00 93.31 110 ASN A O 1
ATOM 865 N N . GLY A 1 111 ? 7.233 -11.000 -23.431 1.00 90.62 111 GLY A N 1
ATOM 866 C CA . GLY A 1 111 ? 7.692 -10.993 -22.041 1.00 90.62 111 GLY A CA 1
ATOM 867 C C . GLY A 1 111 ? 9.088 -10.395 -21.855 1.00 90.62 111 GLY A C 1
ATOM 868 O O . GLY A 1 111 ? 9.706 -10.621 -20.815 1.00 90.62 111 GLY A O 1
ATOM 869 N N . PHE A 1 112 ? 9.600 -9.655 -22.842 1.00 95.38 112 PHE A N 1
ATOM 870 C CA . PHE A 1 112 ? 10.858 -8.934 -22.701 1.00 95.38 112 PHE A CA 1
ATOM 871 C C . PHE A 1 112 ? 10.708 -7.774 -21.711 1.00 95.38 112 PHE A C 1
ATOM 873 O O . PHE A 1 112 ? 9.837 -6.919 -21.863 1.00 95.38 112 PHE A O 1
ATOM 880 N N . ILE A 1 113 ? 11.586 -7.737 -20.708 1.00 95.25 113 ILE A N 1
ATOM 881 C CA . ILE A 1 113 ? 11.709 -6.628 -19.763 1.00 95.25 113 ILE A CA 1
ATOM 882 C C . ILE A 1 113 ? 13.085 -5.987 -19.989 1.00 95.25 113 ILE A C 1
ATOM 884 O O . ILE A 1 113 ? 14.092 -6.645 -19.713 1.00 95.25 113 ILE A O 1
ATOM 888 N N . PRO A 1 114 ? 13.158 -4.741 -20.495 1.00 95.12 114 PRO A N 1
ATOM 889 C CA . PRO A 1 114 ? 14.428 -4.099 -20.803 1.00 95.12 114 PRO A CA 1
ATOM 890 C C . PRO A 1 114 ? 15.246 -3.844 -19.539 1.00 95.12 114 PRO A C 1
ATOM 892 O O . PRO A 1 114 ? 14.721 -3.492 -18.479 1.00 95.12 114 PRO A O 1
ATOM 895 N N . THR A 1 115 ? 16.565 -3.929 -19.670 1.00 97.56 115 THR A N 1
ATOM 896 C CA . THR A 1 115 ? 17.474 -3.340 -18.689 1.00 97.56 115 THR A CA 1
ATOM 897 C C . THR A 1 115 ? 17.309 -1.821 -18.660 1.00 97.56 115 THR A C 1
ATOM 899 O O . THR A 1 115 ? 16.877 -1.195 -19.630 1.00 97.56 115 THR A O 1
ATOM 902 N N . VAL A 1 116 ? 17.742 -1.188 -17.565 1.00 96.88 116 VAL A N 1
ATOM 903 C CA . VAL A 1 116 ? 17.743 0.281 -17.456 1.00 96.88 116 VAL A CA 1
ATOM 904 C C . VAL A 1 116 ? 18.486 0.926 -18.631 1.00 96.88 116 VAL A C 1
ATOM 906 O O . VAL A 1 116 ? 18.023 1.927 -19.168 1.00 96.88 116 VAL A O 1
ATOM 909 N N . LYS A 1 117 ? 19.607 0.339 -19.076 1.00 97.75 117 LYS A N 1
ATOM 910 C CA . LYS A 1 117 ? 20.373 0.852 -20.218 1.00 97.75 117 LYS A CA 1
ATOM 911 C C . LYS A 1 117 ? 19.575 0.775 -21.524 1.00 97.75 117 LYS A C 1
ATOM 913 O O . LYS A 1 117 ? 19.511 1.773 -22.226 1.00 97.75 117 LYS A O 1
ATOM 918 N N . GLU A 1 118 ? 18.958 -0.366 -21.831 1.00 96.94 118 GLU A N 1
ATOM 919 C CA . GLU A 1 118 ? 18.150 -0.533 -23.052 1.00 96.94 118 GLU A CA 1
ATOM 920 C C . GLU A 1 118 ? 16.943 0.410 -23.070 1.00 96.94 118 GLU A C 1
ATOM 922 O O . GLU A 1 118 ? 16.638 0.990 -24.110 1.00 96.94 118 GLU A O 1
ATOM 927 N N . LEU A 1 119 ? 16.295 0.620 -21.918 1.00 95.38 119 LEU A N 1
ATOM 928 C CA . LEU A 1 119 ? 15.199 1.579 -21.790 1.00 95.38 119 LEU A CA 1
ATOM 929 C C . LEU A 1 119 ? 15.663 3.018 -22.062 1.00 95.38 119 LEU A C 1
ATOM 931 O O . LEU A 1 119 ? 15.007 3.741 -22.807 1.00 95.38 119 LEU A O 1
ATOM 935 N N . ILE A 1 120 ? 16.794 3.440 -21.486 1.00 96.69 120 ILE A N 1
ATOM 936 C CA . ILE A 1 120 ? 17.356 4.778 -21.733 1.00 96.69 120 ILE A CA 1
ATOM 937 C C . ILE A 1 120 ? 17.791 4.938 -23.197 1.00 96.69 120 ILE A C 1
ATOM 939 O O . ILE A 1 120 ? 17.480 5.958 -23.813 1.00 96.69 120 ILE A O 1
ATOM 943 N N . ASP A 1 121 ? 18.455 3.931 -23.770 1.00 96.88 121 ASP A N 1
ATOM 944 C CA . ASP A 1 121 ? 18.870 3.937 -25.177 1.00 96.88 121 ASP A CA 1
ATOM 945 C C . ASP A 1 121 ? 17.644 4.076 -26.101 1.00 96.88 121 ASP A C 1
ATOM 947 O O . ASP A 1 121 ? 17.670 4.872 -27.041 1.00 96.88 121 ASP A O 1
ATOM 951 N N . ARG A 1 122 ? 16.537 3.382 -25.794 1.00 94.81 122 ARG A N 1
ATOM 952 C CA . ARG A 1 122 ? 15.260 3.500 -26.513 1.00 94.81 122 ARG A CA 1
ATOM 953 C C . ARG A 1 122 ? 14.657 4.900 -26.399 1.00 94.81 122 ARG A C 1
ATOM 955 O O . ARG A 1 122 ? 14.319 5.490 -27.423 1.00 94.81 122 ARG A O 1
ATOM 962 N N . LEU A 1 123 ? 14.580 5.464 -25.193 1.00 94.19 123 LEU A N 1
ATOM 963 C CA . LEU A 1 123 ? 14.029 6.808 -24.969 1.00 94.19 123 LEU A CA 1
ATOM 964 C C . LEU A 1 123 ? 14.770 7.891 -25.771 1.00 94.19 123 LEU A C 1
ATOM 966 O O . LEU A 1 123 ? 14.139 8.829 -26.256 1.00 94.19 123 LEU A O 1
ATOM 970 N N . HIS A 1 124 ? 16.086 7.756 -25.968 1.00 95.94 124 HIS A N 1
ATOM 971 C CA . HIS A 1 124 ? 16.864 8.684 -26.799 1.00 95.94 124 HIS A CA 1
ATOM 972 C C . HIS A 1 124 ? 16.509 8.637 -28.292 1.00 95.94 124 HIS A C 1
ATOM 974 O O . HIS A 1 124 ? 16.786 9.601 -29.004 1.00 95.94 124 HIS A O 1
ATOM 980 N N . THR A 1 125 ? 15.900 7.551 -28.777 1.00 95.12 125 THR A N 1
ATOM 981 C CA . THR A 1 125 ? 15.455 7.455 -30.177 1.00 95.12 125 THR A CA 1
ATOM 982 C C . THR A 1 125 ? 14.174 8.250 -30.451 1.00 95.12 125 THR A C 1
ATOM 984 O O . THR A 1 125 ? 13.924 8.598 -31.603 1.00 95.12 125 THR A O 1
ATOM 987 N N . GLY A 1 126 ? 13.412 8.600 -29.403 1.00 88.94 126 GLY A N 1
ATOM 988 C CA . GLY A 1 126 ? 12.142 9.334 -29.503 1.00 88.94 126 GLY A CA 1
ATOM 989 C C . GLY A 1 126 ? 10.960 8.503 -30.012 1.00 88.94 126 GLY A C 1
ATOM 990 O O . GLY A 1 126 ? 9.923 9.064 -30.361 1.00 88.94 126 GLY A O 1
ATOM 991 N N . ASP A 1 127 ? 11.144 7.192 -30.066 1.00 77.50 127 ASP A N 1
ATOM 992 C CA . ASP A 1 127 ? 10.254 6.197 -30.653 1.00 77.50 127 ASP A CA 1
ATOM 993 C C . ASP A 1 127 ? 9.660 5.296 -29.556 1.00 77.50 127 ASP A C 1
ATOM 995 O O . ASP A 1 127 ? 10.254 5.208 -28.454 1.00 77.50 127 ASP A O 1
#

Sequence (127 aa):
ASDKALAEKWVSEGYTDGLRTPDSTVIFVSAEKSKEIQKDQSDCMGCLSQCQFSNWAQNEAATTGRRPDPRSYCIQKTLQDIVHGDPVDDQLMFAGHNAFKFKDDPFYSNGFIPTVKELIDRLHTGD